Protein 4F14 (pdb70)

CATH classification: 2.30.30.40

Sequence (67 aa):
TYRAMYDYSAQDEDEVSFRDGDYIVNVQPIDDGWMYGTVQRTGRTGMLPANYIIEFVPPPTLPPKKPPKLP

Radius of gyration: 10.41 Å; Cα contacts (8 Å, |Δi|>4): 156; chains: 2; bounding box: 29×23×22 Å

Solvent-accessible surface area: 4344 Å² total; per-residue (Å²): 81,55,97,3,71,82,86,21,77,39,135,64,171,67,18,6,57,7,140,92,34,12,128,0,41,131,28,102,87,51,58,122,2,5,7,93,2,31,0,108,119,64,53,158,91,9,7,0,0,34,53,14,14,71,138,119,114,43,115,55,80,125,60,43,102,71,181

Secondary structure (DSSP, 8-state):
-EEESS-B---STTB--B-TT-EEEEEEE-SSSEEEEEETTTTEEEEEEGGGEEE-/-PPPPPPPPP-

Structure (mmCIF, N/CA/C/O backbone):
data_4F14
#
_entry.id   4F14
#
_cell.length_a   35.640
_cell.length_b   38.420
_cell.length_c   43.260
_cell.angle_alpha   90.00
_cell.angle_beta   90.00
_cell.angle_gamma   90.00
#
_symmetry.space_group_name_H-M   'P 21 21 21'
#
loop_
_entity.id
_entity.type
_entity.pdbx_description
1 polymer Nebulette
2 polymer 'Xin actin-binding repeat-containing protein 2'
3 non-polymer 'ZINC ION'
4 water water
#
loop_
_atom_site.group_PDB
_atom_site.id
_atom_site.type_symbol
_atom_site.label_atom_id
_atom_site.label_alt_id
_atom_site.label_comp_id
_atom_site.label_asym_id
_atom_site.label_entity_id
_atom_site.label_seq_id
_atom_site.pdbx_PDB_ins_code
_atom_site.Cartn_x
_atom_site.Cartn_y
_atom_site.Cartn_z
_atom_site.occupancy
_atom_site.B_iso_or_equiv
_atom_site.auth_seq_id
_atom_site.auth_comp_id
_atom_site.auth_asym_id
_atom_site.auth_atom_id
_atom_site.pdbx_PDB_model_num
ATOM 1 N N . THR A 1 8 ? -8.342 -12.667 4.537 1.00 19.50 958 THR A N 1
ATOM 2 C CA . THR A 1 8 ? -9.165 -11.635 3.910 1.00 20.32 958 THR A CA 1
ATOM 3 C C . THR A 1 8 ? -9.691 -10.541 4.877 1.00 20.62 958 THR A C 1
ATOM 4 O O . THR A 1 8 ? -10.164 -10.791 5.997 1.00 22.98 958 THR A O 1
ATOM 14 N N . TYR A 1 9 ? -9.623 -9.319 4.377 1.00 17.19 959 TYR A N 1
ATOM 15 C CA . TYR A 1 9 ? -9.994 -8.102 5.097 1.00 13.60 959 TYR A CA 1
ATOM 16 C C . TYR A 1 9 ? -10.966 -7.312 4.215 1.00 12.00 959 TYR A C 1
ATOM 17 O O . TYR A 1 9 ? -11.183 -7.647 3.050 1.00 12.97 959 TYR A O 1
ATOM 35 N N . ARG A 1 10 ? -11.543 -6.256 4.759 1.00 11.84 960 ARG A N 1
ATOM 36 C CA . ARG A 1 10 ? -12.425 -5.385 3.973 1.00 11.80 960 ARG A CA 1
ATOM 37 C C . ARG A 1 10 ? -12.080 -3.927 4.250 1.00 10.95 960 ARG A C 1
ATOM 38 O O . ARG A 1 10 ? -11.932 -3.513 5.388 1.00 12.16 960 ARG A O 1
ATOM 59 N N . ALA A 1 11 ? -11.996 -3.132 3.190 1.00 10.31 961 ALA A N 1
ATOM 60 C CA . ALA A 1 11 ? -11.711 -1.696 3.322 1.00 10.64 961 ALA A CA 1
ATOM 61 C C . ALA A 1 11 ? -12.895 -0.989 3.985 1.00 11.05 961 ALA A C 1
ATOM 62 O O . ALA A 1 11 ? -14.061 -1.298 3.689 1.00 12.37 961 ALA A O 1
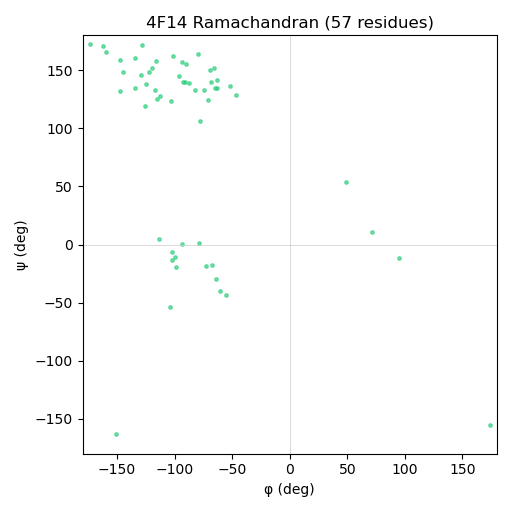ATOM 69 N N . MET A 1 12 ? -12.577 -0.049 4.869 1.00 11.59 962 MET A N 1
ATOM 70 C CA . MET A 1 12 ? -13.546 0.805 5.540 1.00 13.12 962 MET A CA 1
ATOM 71 C C . MET A 1 12 ? -13.673 2.185 4.936 1.00 12.03 962 MET A C 1
ATOM 72 O O . MET A 1 12 ? -14.560 2.945 5.342 1.00 13.40 962 MET A O 1
ATOM 86 N N . TYR A 1 13 ? -12.755 2.544 4.038 1.00 11.04 963 TYR A N 1
ATOM 87 C CA . TYR A 1 13 ? -12.699 3.836 3.367 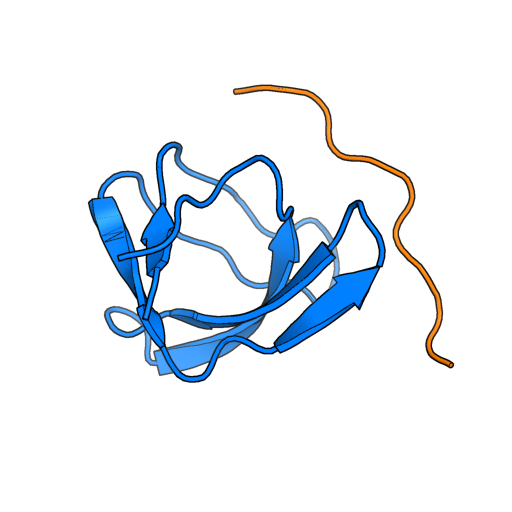1.00 12.31 963 TYR A CA 1
ATOM 88 C C . TYR A 1 13 ? -12.142 3.647 1.960 1.00 11.52 963 TYR A C 1
ATOM 89 O O . TYR A 1 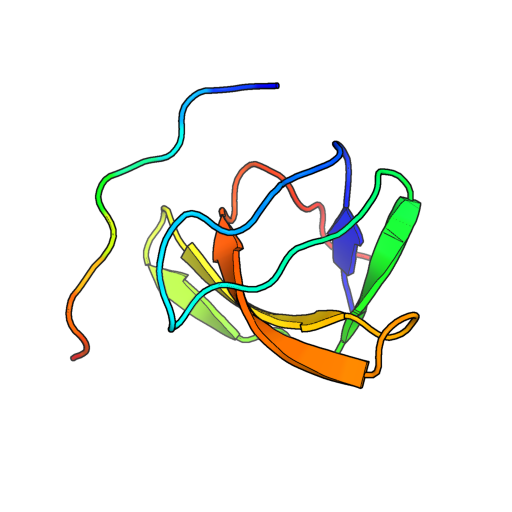13 ? -11.396 2.715 1.699 1.00 12.29 963 TYR A O 1
ATOM 107 N N . ASP A 1 14 ? -12.421 4.604 1.097 1.00 11.55 964 ASP A N 1
ATOM 108 C CA . ASP A 1 14 ? -11.690 4.752 -0.157 1.00 11.98 964 ASP A CA 1
ATOM 109 C C . ASP A 1 14 ? -10.265 5.210 0.134 1.00 11.67 964 ASP A C 1
ATOM 110 O O . ASP A 1 14 ? -10.014 5.962 1.077 1.00 12.25 964 ASP A O 1
ATOM 119 N N . TYR A 1 15 ? -9.355 4.810 -0.744 1.00 11.82 965 TYR A N 1
ATOM 120 C CA . TYR A 1 15 ? -7.962 5.234 -0.692 1.00 11.80 965 TYR A CA 1
ATOM 121 C C . TYR A 1 15 ? -7.390 5.337 -2.092 1.00 12.27 965 TYR A C 1
ATOM 122 O O . TYR A 1 15 ? -7.553 4.431 -2.895 1.00 12.53 965 TYR A O 1
ATOM 140 N N . SER A 1 16 ? -6.714 6.449 -2.369 1.00 13.87 966 SER A N 1
ATOM 141 C CA . SER A 1 16 ? -5.943 6.632 -3.602 1.00 15.84 966 SER A CA 1
ATOM 142 C C . SER A 1 16 ? -4.458 6.469 -3.301 1.00 14.74 966 SER A C 1
ATOM 143 O O . SER A 1 16 ? -3.889 7.170 -2.438 1.00 15.97 966 SER A O 1
ATOM 151 N N . ALA A 1 17 ? -3.820 5.541 -4.008 1.00 14.87 967 ALA A N 1
ATOM 152 C CA . ALA A 1 17 ? -2.392 5.287 -3.853 1.00 14.72 967 ALA A CA 1
ATOM 153 C C . ALA A 1 17 ? -1.568 6.574 -3.966 1.00 15.81 967 ALA A C 1
ATOM 154 O O . ALA A 1 17 ? -1.776 7.373 -4.888 1.00 17.32 967 ALA A O 1
ATOM 161 N N . GLN A 1 18 ? -0.593 6.728 -3.068 1.00 16.59 968 GLN A N 1
ATOM 162 C CA . GLN A 1 18 ? 0.253 7.921 -3.033 1.00 17.78 968 GLN A CA 1
ATOM 163 C C . GLN A 1 18 ? 1.704 7.623 -3.390 1.00 17.37 968 GLN A C 1
ATOM 164 O O . GLN A 1 18 ? 2.555 8.502 -3.309 1.00 18.10 968 GLN A O 1
ATOM 178 N N . ASP A 1 19 ? 1.998 6.391 -3.780 1.00 16.11 969 ASP A N 1
ATOM 179 C CA . ASP A 1 19 ? 3.337 6.032 -4.232 1.00 15.73 969 ASP A CA 1
ATOM 180 C C . ASP A 1 19 ? 3.227 4.758 -5.068 1.00 16.19 969 ASP A C 1
ATOM 181 O O . ASP A 1 19 ? 2.196 4.069 -5.053 1.00 16.86 969 ASP A O 1
ATOM 190 N N . GLU A 1 20 ? 4.286 4.450 -5.809 1.00 17.07 970 GLU A N 1
ATOM 191 C CA . GLU A 1 20 ? 4.249 3.381 -6.790 1.00 17.74 970 GLU A CA 1
ATOM 192 C C . GLU A 1 20 ? 4.107 1.997 -6.179 1.00 16.59 970 GLU A C 1
ATOM 193 O O . GLU A 1 20 ? 3.730 1.063 -6.884 1.00 18.78 970 GLU A O 1
ATOM 205 N N . ASP A 1 21 ? 4.397 1.862 -4.887 1.00 15.40 971 ASP A N 1
ATOM 206 C CA . ASP A 1 21 ? 4.271 0.590 -4.193 1.00 15.32 971 ASP A CA 1
ATOM 207 C C . ASP A 1 21 ? 2.934 0.403 -3.498 1.00 13.68 971 ASP A C 1
ATOM 208 O O . ASP A 1 21 ? 2.725 -0.634 -2.864 1.00 14.94 971 ASP A O 1
ATOM 217 N N . GLU A 1 22 ? 2.041 1.386 -3.601 1.00 12.67 972 GLU A N 1
ATOM 218 C CA . GLU A 1 22 ? 0.737 1.329 -2.955 1.00 12.65 972 GLU A CA 1
ATOM 219 C C . GLU A 1 22 ? -0.330 0.954 -3.964 1.00 12.03 972 GLU A C 1
ATOM 220 O O . GLU A 1 22 ? -0.132 1.094 -5.179 1.00 14.30 972 GLU A O 1
ATOM 232 N N . VAL A 1 23 ? -1.471 0.523 -3.451 1.00 11.36 973 VAL A N 1
ATOM 233 C CA . VAL A 1 23 ? -2.642 0.255 -4.272 1.00 12.14 973 VAL A CA 1
ATOM 234 C C . VAL A 1 23 ? -3.847 1.086 -3.823 1.00 11.45 973 VAL A C 1
ATOM 235 O O . VAL A 1 23 ? -3.995 1.435 -2.651 1.00 13.50 973 VAL A O 1
ATOM 248 N N . SER A 1 24 ? -4.691 1.431 -4.796 1.00 11.63 974 SER A N 1
ATOM 249 C CA . SER A 1 24 ? -5.934 2.138 -4.537 1.00 11.27 974 SER A CA 1
ATOM 250 C C . SER A 1 24 ? -7.069 1.152 -4.304 1.00 11.36 974 SER A C 1
ATOM 251 O O . SER A 1 24 ? -7.040 0.029 -4.795 1.00 11.84 974 SER A O 1
ATOM 259 N N . PHE A 1 25 ? -8.091 1.599 -3.588 1.00 10.77 975 PHE A N 1
ATOM 260 C CA . PHE A 1 25 ? -9.259 0.761 -3.290 1.00 10.97 975 PHE A CA 1
ATOM 261 C C . PHE A 1 25 ? -10.432 1.623 -2.861 1.00 11.09 975 PHE A C 1
ATOM 262 O O . PHE A 1 25 ? -10.295 2.824 -2.658 1.00 11.29 975 PHE A O 1
ATOM 279 N N . ARG A 1 26 ? -11.582 0.978 -2.748 1.00 11.75 976 ARG A N 1
ATOM 280 C CA . ARG A 1 26 ? -12.817 1.616 -2.344 1.00 12.28 976 ARG A CA 1
ATOM 281 C C . ARG A 1 26 ? -13.368 0.980 -1.065 1.00 11.92 976 ARG A C 1
ATOM 282 O O . ARG A 1 26 ? -13.166 -0.210 -0.791 1.00 12.26 976 ARG A O 1
ATOM 303 N N . ASP A 1 27 ? -14.102 1.795 -0.314 1.00 13.00 977 ASP A N 1
ATOM 304 C CA . ASP A 1 27 ? -14.866 1.320 0.816 1.00 13.02 977 ASP A CA 1
ATOM 305 C C . ASP A 1 27 ? -15.649 0.070 0.408 1.00 12.34 977 ASP A C 1
ATOM 306 O O . ASP A 1 27 ? -16.333 0.074 -0.626 1.00 13.27 977 ASP A O 1
ATOM 315 N N . GLY A 1 28 ? -15.522 -0.994 1.195 1.00 11.56 978 GLY A N 1
ATOM 316 C CA . GLY A 1 28 ? -16.196 -2.256 0.956 1.00 11.45 978 GLY A CA 1
ATOM 317 C C . GLY A 1 28 ? -15.386 -3.290 0.201 1.00 11.42 978 GLY A C 1
ATOM 318 O O . GLY A 1 28 ? -15.800 -4.444 0.127 1.00 12.25 978 GLY A O 1
ATOM 322 N N . ASP A 1 29 ? -14.252 -2.887 -0.384 1.00 10.42 979 ASP A N 1
ATOM 323 C CA . ASP A 1 29 ? -13.437 -3.814 -1.151 1.00 10.11 979 ASP A CA 1
ATOM 324 C C . ASP A 1 29 ? -12.857 -4.924 -0.274 1.00 9.69 979 ASP A C 1
ATOM 325 O O . ASP A 1 29 ? -12.259 -4.657 0.772 1.00 10.94 979 ASP A O 1
ATOM 334 N N . TYR A 1 30 ? -12.946 -6.162 -0.763 1.00 10.09 980 TYR A N 1
ATOM 335 C CA . TYR A 1 30 ? -12.233 -7.284 -0.171 1.00 9.83 980 TYR A CA 1
ATOM 336 C C . TYR A 1 30 ? -10.757 -7.199 -0.532 1.00 9.78 980 TYR A C 1
ATOM 337 O O . TYR A 1 30 ? -10.391 -7.012 -1.697 1.00 10.62 980 TYR A O 1
ATOM 355 N N . ILE A 1 31 ? -9.928 -7.375 0.480 1.00 9.90 981 ILE A N 1
ATOM 356 C CA . ILE A 1 31 ? -8.482 -7.422 0.328 1.00 10.42 981 ILE A CA 1
ATOM 357 C C . ILE A 1 31 ? -8.033 -8.833 0.725 1.00 10.41 981 ILE A C 1
ATOM 358 O O . ILE A 1 31 ? -8.372 -9.298 1.798 1.00 11.79 981 ILE A O 1
ATOM 374 N N . VAL A 1 32 ? -7.316 -9.509 -0.157 1.00 10.49 982 VAL A N 1
ATOM 375 C CA . VAL A 1 32 ? -6.993 -10.911 0.015 1.00 11.73 982 VAL A CA 1
ATOM 376 C C . VAL A 1 32 ? -5.481 -11.108 0.150 1.00 10.78 982 VAL A C 1
ATOM 377 O O . VAL A 1 32 ? -4.657 -10.261 -0.237 1.00 11.48 982 VAL A O 1
ATOM 390 N N . ASN A 1 33 ? -5.118 -12.236 0.750 1.00 10.98 983 ASN A N 1
ATOM 391 C CA . ASN A 1 33 ? -3.735 -12.574 1.051 1.00 12.22 983 ASN A CA 1
ATOM 392 C C . ASN A 1 33 ? -3.015 -11.442 1.738 1.00 11.28 983 ASN A C 1
ATOM 393 O O . ASN A 1 33 ? -1.922 -10.997 1.341 1.00 12.29 983 ASN A O 1
ATOM 404 N N . VAL A 1 34 ? -3.599 -10.980 2.819 1.00 11.09 984 VAL A N 1
ATOM 405 C CA . VAL A 1 34 ? -3.059 -9.867 3.551 1.00 11.42 984 VAL A CA 1
ATOM 406 C C . VAL A 1 34 ? -1.952 -10.308 4.502 1.00 12.45 984 VAL A C 1
ATOM 407 O O . VAL A 1 34 ? -2.103 -11.273 5.278 1.00 14.89 984 VAL A O 1
ATOM 420 N N . GLN A 1 35 ? -0.851 -9.561 4.467 1.00 10.66 985 GLN A N 1
ATOM 421 C CA . GLN A 1 35 ? 0.268 -9.765 5.359 1.00 10.80 985 GLN A CA 1
ATOM 422 C C . GLN A 1 35 ? 0.580 -8.453 6.083 1.00 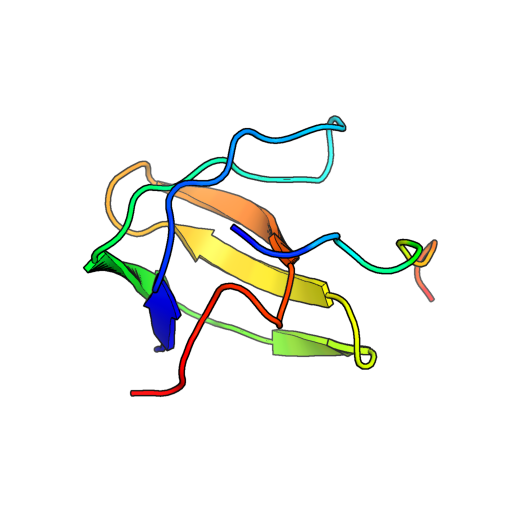11.08 985 GLN A C 1
ATOM 423 O O . GLN A 1 35 ? 0.923 -7.471 5.442 1.00 11.94 985 GLN A O 1
ATOM 437 N N . PRO A 1 36 ? 0.500 -8.418 7.413 1.00 12.65 986 PRO A N 1
ATOM 438 C CA . PRO A 1 36 ? 0.918 -7.186 8.114 1.00 14.46 986 PRO A CA 1
ATOM 439 C C . PRO A 1 36 ? 2.395 -6.897 7.898 1.00 15.17 986 PRO A C 1
ATOM 440 O O . PRO A 1 36 ? 3.202 -7.801 7.895 1.00 14.73 986 PRO A O 1
ATOM 451 N N . ILE A 1 37 ? 2.760 -5.630 7.736 1.00 17.62 987 ILE A N 1
ATOM 452 C CA . ILE A 1 37 ? 4.187 -5.234 7.647 1.00 19.72 987 ILE A CA 1
ATOM 453 C C . ILE A 1 37 ? 4.666 -4.602 8.923 1.00 20.72 987 ILE A C 1
ATOM 454 O O . ILE A 1 37 ? 5.674 -4.997 9.504 1.00 21.69 987 ILE A O 1
ATOM 470 N N . ASP A 1 38 ? 3.934 -3.588 9.349 1.00 19.85 988 ASP A N 1
ATOM 471 C CA . ASP A 1 38 ? 4.183 -2.954 10.628 1.00 20.73 988 ASP A CA 1
ATOM 472 C C . ASP A 1 38 ? 2.837 -2.431 11.061 1.00 20.70 988 ASP A C 1
ATOM 473 O O . ASP A 1 38 ? 1.841 -2.855 10.514 1.00 22.24 988 ASP A O 1
ATOM 482 N N . ASP A 1 39 ? 2.812 -1.516 12.021 1.00 22.72 989 ASP A N 1
ATOM 483 C CA . ASP A 1 39 ? 1.538 -1.024 12.543 1.00 23.03 989 ASP A CA 1
ATOM 484 C C . ASP A 1 39 ? 0.778 -0.103 11.587 1.00 22.00 989 ASP A C 1
ATOM 485 O O . ASP A 1 39 ? -0.437 0.085 11.756 1.00 23.53 989 ASP A O 1
ATOM 494 N N . GLY A 1 40 ? 1.467 0.466 10.589 1.00 19.72 990 GLY A N 1
ATOM 495 C CA . GLY A 1 40 ? 0.833 1.392 9.636 1.00 17.70 990 GLY A CA 1
ATOM 496 C C . GLY A 1 40 ? 0.396 0.833 8.281 1.00 14.62 990 GLY A C 1
ATOM 497 O O . GLY A 1 40 ? -0.446 1.428 7.572 1.00 13.82 990 GLY A O 1
ATOM 501 N N . TRP A 1 41 ? 0.959 -0.304 7.916 1.00 13.72 991 TRP A N 1
ATOM 502 C CA . TRP A 1 41 ? 0.921 -0.780 6.534 1.00 11.56 991 TRP A CA 1
ATOM 503 C C . TRP A 1 41 ? 0.820 -2.289 6.477 1.00 11.80 991 TRP A C 1
ATOM 504 O O . TRP A 1 41 ? 1.357 -3.002 7.339 1.00 14.21 991 TRP A O 1
ATOM 525 N N . MET A 1 42 ? 0.152 -2.769 5.439 1.00 10.34 992 MET A N 1
ATOM 526 C CA . MET A 1 42 ? 0.064 -4.197 5.133 1.00 10.86 992 MET A CA 1
ATOM 527 C C . MET A 1 42 ? 0.304 -4.393 3.640 1.00 10.16 992 MET A C 1
ATOM 528 O O . MET A 1 42 ? 0.177 -3.456 2.856 1.00 11.28 992 MET A O 1
ATOM 553 N N . TYR A 1 43 ? 0.654 -5.609 3.236 1.00 10.01 993 TYR A N 1
ATOM 554 C CA . TYR A 1 43 ? 0.624 -6.053 1.847 1.00 9.87 993 TYR A CA 1
ATOM 555 C C . TYR A 1 43 ? -0.670 -6.776 1.607 1.00 9.64 993 TYR A C 1
ATOM 556 O O . TYR A 1 43 ? -1.151 -7.525 2.465 1.00 11.28 993 TYR A O 1
ATOM 574 N N . GLY A 1 44 ? -1.222 -6.627 0.405 1.00 9.63 994 GLY A N 1
ATOM 575 C CA . GLY A 1 44 ? -2.411 -7.367 0.051 1.00 9.95 994 GLY A CA 1
ATOM 576 C C . GLY A 1 44 ? -2.797 -7.175 -1.397 1.00 9.45 994 GLY A C 1
ATOM 577 O O . GLY A 1 44 ? -2.226 -6.338 -2.097 1.00 9.92 994 GLY A O 1
ATOM 581 N N . THR A 1 45 ? -3.787 -7.945 -1.848 1.00 9.94 995 THR A N 1
ATOM 582 C CA . THR A 1 45 ? -4.327 -7.816 -3.187 1.00 10.62 995 THR A CA 1
ATOM 583 C C . THR A 1 45 ? -5.764 -7.298 -3.105 1.00 9.53 995 THR A C 1
ATOM 584 O O . THR A 1 45 ? -6.587 -7.858 -2.387 1.00 10.54 995 THR A O 1
ATOM 595 N N . VAL A 1 46 ? -6.047 -6.225 -3.847 1.00 9.16 996 VAL A N 1
ATOM 596 C CA . VAL A 1 46 ? -7.403 -5.686 -3.955 1.00 9.25 996 VAL A CA 1
ATOM 597 C C . VAL A 1 46 ? -8.163 -6.604 -4.932 1.00 9.72 996 VAL A C 1
ATOM 598 O O . VAL A 1 46 ? -7.885 -6.595 -6.132 1.00 10.26 996 VAL A O 1
ATOM 611 N N . GLN A 1 47 ? -9.075 -7.436 -4.433 1.00 9.53 997 GLN A N 1
ATOM 612 C CA . GLN A 1 47 ? -9.719 -8.430 -5.283 1.00 10.42 997 GLN A CA 1
ATOM 613 C C . GLN A 1 47 ? -10.389 -7.799 -6.503 1.00 9.64 997 GLN A C 1
ATOM 614 O O . GLN A 1 47 ? -10.314 -8.322 -7.620 1.00 11.38 997 GLN A O 1
ATOM 628 N N . ARG A 1 48 ? -11.077 -6.692 -6.298 1.00 9.89 998 ARG A N 1
ATOM 629 C CA . ARG A 1 48 ? -11.843 -6.071 -7.378 1.00 10.10 998 ARG A CA 1
ATOM 630 C C . ARG A 1 48 ? -10.990 -5.650 -8.580 1.00 10.08 998 ARG A C 1
ATOM 631 O O . ARG A 1 48 ? -11.423 -5.767 -9.725 1.00 10.91 998 ARG A O 1
ATOM 652 N N . THR A 1 49 ? -9.804 -5.112 -8.308 1.00 10.55 999 THR A N 1
ATOM 653 C CA . THR A 1 49 ? -8.931 -4.564 -9.352 1.00 10.58 999 THR A CA 1
ATOM 654 C C . THR A 1 49 ? -7.786 -5.482 -9.722 1.00 11.11 999 THR A C 1
ATOM 655 O O . THR A 1 49 ? -7.104 -5.220 -10.721 1.00 12.47 999 THR A O 1
ATOM 666 N N . GLY A 1 50 ? -7.536 -6.518 -8.905 1.00 10.59 1000 GLY A N 1
ATOM 667 C CA . GLY A 1 50 ? -6.411 -7.418 -9.113 1.00 11.64 1000 GLY A CA 1
ATOM 668 C C . GLY A 1 50 ? -5.041 -6.845 -8.817 1.00 11.79 1000 GLY A C 1
ATOM 669 O O . GLY A 1 50 ? -4.043 -7.479 -9.160 1.00 14.28 1000 GLY A O 1
ATOM 673 N N . ARG A 1 51 ? -4.942 -5.670 -8.193 1.00 10.94 1001 ARG A N 1
ATOM 674 C CA . ARG A 1 51 ? -3.654 -5.046 -7.930 1.00 10.98 1001 ARG A CA 1
ATOM 675 C C . ARG A 1 51 ? -3.151 -5.431 -6.549 1.00 10.90 1001 ARG A C 1
ATOM 676 O O . ARG A 1 51 ? -3.908 -5.460 -5.573 1.00 11.18 1001 ARG A O 1
ATOM 697 N N . THR A 1 52 ? -1.850 -5.686 -6.473 1.00 10.81 1002 THR A N 1
ATOM 698 C CA . THR A 1 52 ? -1.156 -6.098 -5.250 1.00 10.62 1002 THR A CA 1
ATOM 699 C C . THR A 1 52 ? -0.118 -5.060 -4.842 1.00 10.85 1002 THR A C 1
ATOM 700 O O . THR A 1 52 ? 0.638 -4.576 -5.674 1.00 12.22 1002 THR A O 1
ATOM 711 N N . GLY A 1 53 ? -0.108 -4.699 -3.570 1.00 9.88 1003 GLY A N 1
ATOM 712 C CA . GLY A 1 53 ? 0.892 -3.770 -3.063 1.00 10.46 1003 GLY A CA 1
ATOM 713 C C . GLY A 1 53 ? 0.594 -3.406 -1.629 1.00 9.93 1003 GLY A C 1
ATOM 714 O O . GLY A 1 53 ? -0.055 -4.161 -0.893 1.00 10.26 1003 GLY A O 1
ATOM 718 N N . MET A 1 54 ? 1.077 -2.242 -1.227 1.00 9.98 1004 MET A N 1
ATOM 719 C CA . MET A 1 54 ? 0.930 -1.769 0.141 1.00 10.74 1004 MET A CA 1
ATOM 720 C C . MET A 1 54 ? -0.377 -1.014 0.339 1.00 9.79 1004 MET A C 1
ATOM 721 O O . MET A 1 54 ? -0.753 -0.207 -0.512 1.00 10.35 1004 MET A O 1
ATOM 746 N N . LEU A 1 55 ? -1.023 -1.276 1.483 1.00 10.01 1005 LEU A N 1
ATOM 747 C CA . LEU A 1 55 ? -2.262 -0.623 1.893 1.00 10.09 1005 LEU A CA 1
ATOM 748 C C . LEU A 1 55 ? -2.106 -0.090 3.306 1.00 9.18 1005 LEU A C 1
ATOM 749 O O . LEU A 1 55 ? -1.495 -0.753 4.152 1.00 9.37 1005 LEU A O 1
ATOM 765 N N . PRO A 1 56 ? -2.737 1.046 3.605 1.00 9.48 1006 PRO A N 1
ATOM 766 C CA . PRO A 1 56 ? -2.700 1.529 4.988 1.00 10.20 1006 PRO A CA 1
ATOM 767 C C . PRO A 1 56 ? -3.554 0.657 5.897 1.00 9.70 1006 PRO A C 1
ATOM 768 O O . PRO A 1 56 ? -4.740 0.427 5.642 1.00 11.17 1006 PRO A O 1
ATOM 779 N N . ALA A 1 57 ? -2.937 0.141 6.950 1.00 10.66 1007 ALA A N 1
ATOM 780 C CA . ALA A 1 57 ? -3.569 -0.865 7.813 1.00 11.92 1007 ALA A CA 1
ATOM 781 C C . ALA A 1 57 ? -4.780 -0.313 8.519 1.00 10.87 1007 ALA A C 1
ATOM 782 O O . ALA A 1 57 ? -5.714 -1.048 8.847 1.00 12.05 1007 ALA A O 1
ATOM 789 N N . ASN A 1 58 ? -4.765 0.990 8.782 1.00 10.26 1008 ASN A N 1
ATOM 790 C CA . ASN A 1 58 ? -5.830 1.666 9.495 1.00 10.59 1008 ASN A CA 1
ATOM 791 C C . ASN A 1 58 ? -7.045 1.961 8.639 1.00 10.69 1008 ASN A C 1
ATOM 792 O O . ASN A 1 58 ? -8.018 2.501 9.135 1.00 13.72 1008 ASN A O 1
ATOM 803 N N . TYR A 1 59 ? -7.001 1.558 7.377 1.00 10.07 1009 TYR A N 1
ATOM 804 C CA . TYR A 1 59 ? -8.135 1.713 6.457 1.00 10.26 1009 TYR A CA 1
ATOM 805 C C . TYR A 1 59 ? -8.905 0.424 6.248 1.00 11.17 1009 TYR A C 1
ATOM 806 O O . TYR A 1 59 ? -9.938 0.433 5.567 1.00 12.85 1009 TYR A O 1
ATOM 824 N N . ILE A 1 60 ? -8.398 -0.681 6.793 1.00 11.52 1010 ILE A N 1
ATOM 825 C CA A ILE A 1 60 ? -8.899 -2.022 6.511 0.70 12.67 1010 ILE A CA 1
ATOM 826 C CA B ILE A 1 60 ? -9.022 -1.966 6.516 0.30 10.51 1010 ILE A CA 1
ATOM 827 C C . ILE A 1 60 ? -9.286 -2.728 7.803 1.00 13.00 1010 ILE A C 1
ATOM 828 O O . ILE A 1 60 ? -8.625 -2.538 8.820 1.00 14.71 1010 ILE A O 1
ATOM 859 N N . GLU A 1 61 ? -10.305 -3.571 7.752 1.00 15.12 1011 GLU A N 1
ATOM 860 C CA . GLU A 1 61 ? -10.687 -4.342 8.906 1.00 17.70 1011 GLU A CA 1
ATOM 861 C C . GLU A 1 61 ? -10.719 -5.838 8.592 1.00 16.83 1011 GLU A C 1
ATOM 862 O O . GLU A 1 61 ? -11.190 -6.251 7.545 1.00 14.52 1011 GLU A O 1
ATOM 874 N N . PHE A 1 62 ? -10.207 -6.650 9.520 1.00 19.63 1012 PHE A N 1
ATOM 875 C CA . PHE A 1 62 ? -10.137 -8.100 9.340 1.00 23.15 1012 PHE A CA 1
ATOM 876 C C . PHE A 1 62 ? -11.513 -8.732 9.222 1.00 26.35 1012 PHE A C 1
ATOM 877 O O . PHE A 1 62 ? -12.402 -8.365 9.971 1.00 25.48 1012 PHE A O 1
ATOM 894 N N . VAL A 1 63 ? -11.653 -9.634 8.235 1.00 29.87 1013 VAL A N 1
ATOM 895 C CA . VAL A 1 63 ? -12.782 -10.551 8.061 1.00 36.54 1013 VAL A CA 1
ATOM 896 C C . VAL A 1 63 ? -13.980 -9.929 7.333 1.00 39.41 1013 VAL A C 1
ATOM 897 O O . VAL A 1 63 ? -13.882 -8.830 6.760 1.00 41.51 1013 VAL A O 1
ATOM 910 N N . PRO B 2 1 ? -11.344 10.211 5.519 1.00 16.15 2245 PRO B N 1
ATOM 911 C CA . PRO B 2 1 ? -10.621 9.061 6.085 1.00 14.10 2245 PRO B CA 1
ATOM 912 C C . PRO B 2 1 ? -9.410 9.540 6.912 1.00 14.77 2245 PRO B C 1
ATOM 913 O O . PRO B 2 1 ? -9.044 10.725 6.864 1.00 14.50 2245 PRO B O 1
ATOM 924 N N . PRO B 2 2 ? -8.828 8.645 7.716 1.00 13.90 2246 PRO B N 1
ATOM 925 C CA . PRO B 2 2 ? -7.814 9.094 8.678 1.00 13.53 2246 PRO B CA 1
ATOM 926 C C . PRO B 2 2 ? -6.439 9.299 8.025 1.00 13.78 2246 PRO B C 1
ATOM 927 O O . PRO B 2 2 ? -6.166 8.806 6.936 1.00 13.17 2246 PRO B O 1
ATOM 938 N N . PRO B 2 3 ? -5.527 10.005 8.713 1.00 13.64 2247 PRO B N 1
ATOM 939 C CA . PRO B 2 3 ? -4.170 10.144 8.177 1.00 13.56 2247 PRO B CA 1
ATOM 940 C C . PRO B 2 3 ? -3.469 8.797 8.141 1.00 11.73 2247 PRO B C 1
ATOM 941 O O . PRO B 2 3 ? -3.765 7.904 8.923 1.00 12.42 2247 PRO B O 1
ATOM 952 N N . THR B 2 4 ? -2.536 8.640 7.220 1.00 13.03 2248 THR B N 1
ATOM 953 C CA . THR B 2 4 ? -1.723 7.435 7.174 1.00 13.17 2248 THR B CA 1
ATOM 954 C C . THR B 2 4 ? -0.440 7.674 7.967 1.00 13.55 2248 THR B C 1
ATOM 955 O O . THR B 2 4 ? -0.035 8.822 8.212 1.00 15.50 2248 THR B O 1
ATOM 966 N N . LEU B 2 5 ? 0.159 6.577 8.410 1.00 14.21 2249 LEU B N 1
ATOM 967 C CA . L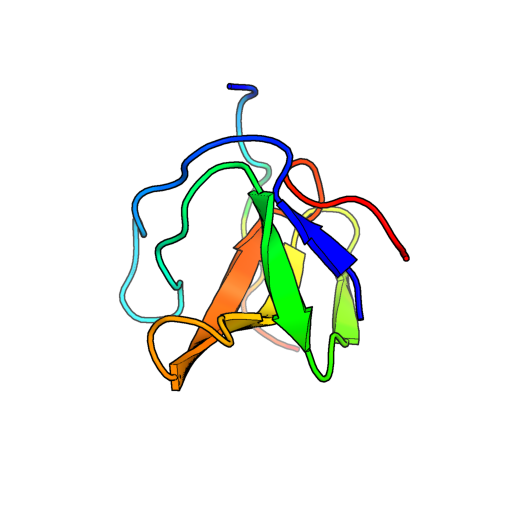EU B 2 5 ? 1.404 6.607 9.163 1.00 12.89 2249 LEU B CA 1
ATOM 968 C C . LEU B 2 5 ? 2.592 6.516 8.214 1.00 13.64 2249 LEU B C 1
ATOM 969 O O . LEU B 2 5 ? 2.447 6.110 7.062 1.00 13.18 2249 LEU B O 1
ATOM 985 N N A PRO B 2 6 ? 3.783 6.900 8.692 0.43 16.24 2250 PRO B N 1
ATOM 986 N N B PRO B 2 6 ? 3.791 6.867 8.694 0.57 14.67 2250 PRO B N 1
ATOM 987 C CA A PRO B 2 6 ? 4.957 6.778 7.826 0.43 14.78 2250 PRO B CA 1
ATOM 988 C CA B PRO B 2 6 ? 4.966 6.772 7.822 0.57 14.28 2250 PRO B CA 1
ATOM 989 C C A PRO B 2 6 ? 5.075 5.369 7.266 0.43 15.37 2250 PRO B C 1
ATOM 990 C C B PRO B 2 6 ? 5.148 5.382 7.214 0.57 14.48 2250 PRO B C 1
ATOM 991 O O A PRO B 2 6 ? 4.780 4.388 7.952 0.43 16.69 2250 PRO B O 1
ATOM 992 O O B PRO B 2 6 ? 4.846 4.363 7.841 0.57 14.74 2250 PRO B O 1
ATOM 1013 N N A LYS B 2 7 ? 5.482 5.280 6.009 0.43 17.07 2251 LYS B N 1
ATOM 1014 N N B LYS B 2 7 ? 5.628 5.357 5.977 0.57 15.06 2251 LYS B N 1
ATOM 1015 C CA A LYS B 2 7 ? 5.550 3.998 5.329 0.43 17.43 2251 LYS B CA 1
ATOM 1016 C CA B LYS B 2 7 ? 5.861 4.104 5.272 0.57 16.04 2251 LYS B CA 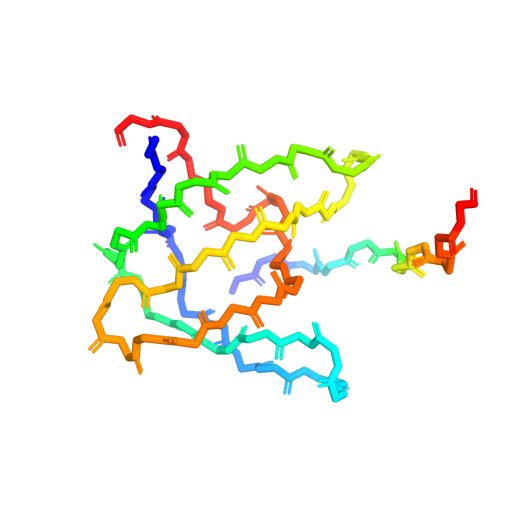1
ATOM 1017 C C A LYS B 2 7 ? 6.973 3.464 5.335 0.43 14.75 2251 LYS B C 1
ATOM 1018 C C B LYS B 2 7 ? 7.075 3.415 5.869 0.57 23.28 2251 LYS B C 1
ATOM 1019 O O A LYS B 2 7 ? 7.918 4.176 4.982 0.43 15.78 2251 LYS B O 1
ATOM 1020 O O B LYS B 2 7 ? 7.925 4.065 6.475 0.57 23.43 2251 LYS B O 1
ATOM 1031 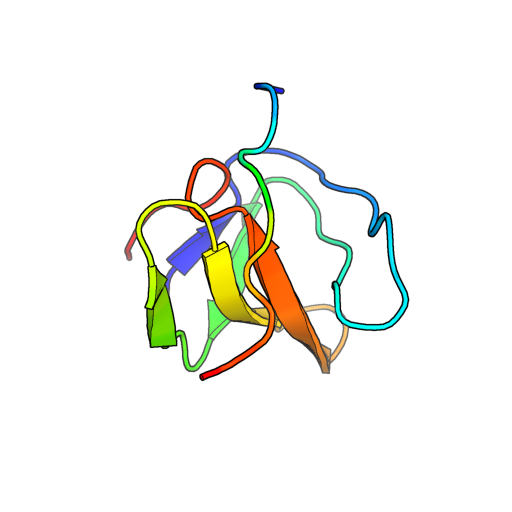N N A PRO B 2 8 ? 7.138 2.199 5.741 0.43 20.21 2252 PRO B N 1
ATOM 1032 N N B PRO B 2 8 ? 7.154 2.088 5.746 0.57 18.79 2252 PRO B N 1
ATOM 1033 C CA A PRO B 2 8 ? 8.482 1.655 5.934 0.43 23.82 2252 PRO B CA 1
ATOM 1034 C CA B PRO B 2 8 ? 8.487 1.536 5.991 0.57 23.29 2252 PRO B CA 1
ATOM 1035 C C A PRO B 2 8 ? 9.143 1.224 4.627 0.43 23.70 2252 PRO B C 1
ATOM 1036 C C B PRO B 2 8 ? 9.164 1.099 4.691 0.57 25.04 2252 PRO B C 1
ATOM 1037 O O A PRO B 2 8 ? 8.461 0.785 3.695 0.43 28.47 2252 PRO B O 1
ATOM 1038 O O B PRO B 2 8 ? 8.500 0.540 3.809 0.57 29.05 2252 PRO B O 1
ATOM 1059 N N . LYS B 2 9 ? 10.462 1.353 4.561 0.83 28.50 2253 LYS B N 1
ATOM 1060 C CA . LYS B 2 9 ? 11.228 0.755 3.474 0.59 33.56 2253 LYS B CA 1
ATOM 1061 C C . LYS B 2 9 ? 11.624 -0.625 3.982 0.84 36.56 2253 LYS B C 1
ATOM 1062 O O . LYS B 2 9 ? 12.341 -0.738 4.975 1.00 38.31 2253 LYS B O 1
ATOM 1064 N N . LEU B 2 10 ? 11.140 -1.673 3.324 1.00 41.04 2254 LEU B N 1
ATOM 1065 C CA . LEU B 2 10 ? 11.288 -3.026 3.861 1.00 41.24 2254 LEU B CA 1
ATOM 1066 C C . LEU B 2 10 ? 12.556 -3.737 3.390 0.59 43.58 2254 LEU B C 1
ATOM 1067 O O . LEU B 2 10 ? 12.937 -3.633 2.225 1.00 37.94 2254 LEU B O 1
ATOM 1069 N N . PRO B 2 11 ? 13.212 -4.475 4.302 0.84 44.26 2255 PRO B N 1
ATOM 1070 C CA . PRO B 2 11 ? 12.814 -4.643 5.704 0.85 46.08 2255 PRO B CA 1
ATOM 1071 C C . PRO B 2 11 ? 13.425 -3.575 6.610 1.00 41.85 2255 PRO B C 1
ATOM 1072 O O . PRO B 2 11 ? 13.114 -3.562 7.803 1.00 52.19 2255 PRO B O 1
#

GO terms:
  GO:0005515 protein binding (F, IPI)
  GO:0051015 actin filament binding (F, IDA)
  GO:0008092 cytoskeletal protein binding (F, IDA)
  GO:0001725 stress fiber (C, IDA)
  GO:0030018 Z disc (C, IDA)
  GO:0005737 cytoplasm (C, EXP)
  GO:0070062 extracellular exosome (C, HDA)
  GO:0071691 cardiac muscle thin filament assembly (P, IMP)
  GO:0005523 tropomyosin binding (F, IPI)
  GO:0008092 cytoskeletal protein binding (F, IPI)
  GO:0031005 filamin binding (F, IPI)

B-factor: mean 19.46, std 9.3, range [6.94, 59.44]

InterPro domains:
  IPR000900 Nebulin repeat [PF00880] (36-62)
  IPR000900 Nebulin repeat [PF00880] (214-238)
  IPR000900 Nebulin repeat [PF00880] (320-347)
  IPR000900 Nebulin repeat [PF00880] (356-382)
  IPR000900 Nebulin repeat [PF00880] (433-454)
  IPR000900 Nebulin repeat [PF00880] (467-491)
  IPR000900 Nebulin repeat [PF00880] (504-530)
  IPR000900 Nebulin repeat [PF00880] (541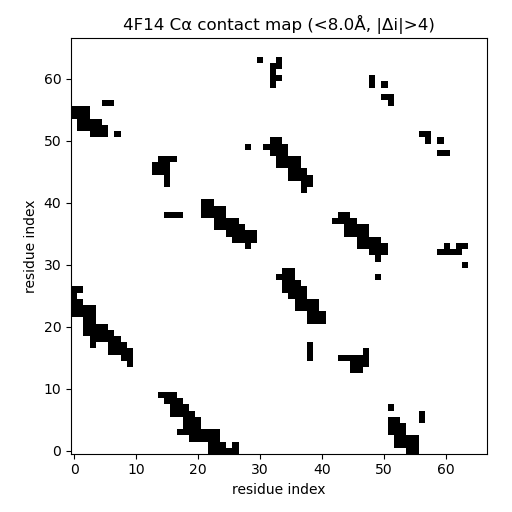-567)
  IPR000900 Nebulin repeat [PF00880] (607-629)
  IPR000900 Nebulin repeat [PF00880] (638-659)
  IPR000900 Nebulin repeat [PF00880] (670-692)
  IPR000900 Nebulin repeat [PF00880] (700-720)
  IPR000900 Nebulin repeat [PF00880] (732-758)
  IPR000900 Nebulin repeat [PF00880] (766-793)
  IPR000900 Nebulin repeat [PS51216] (29-63)
  IPR000900 Nebulin repeat [PS51216] (64-98)
  IPR000900 Nebulin repeat [PS51216] (138-172)
  IPR000900 Nebulin repeat [PS51216] (206-240)
  IPR000900 Nebulin repeat [PS51216] (314-348)
  IPR000900 Nebulin repeat [PS51216] (356-384)

Nearest PDB structures (foldseek):
  4f14-assembly1_A  TM=1.018E+00  e=4.817E-10  Homo sapiens
  3i35-assembly1_A  TM=1.003E+00  e=6.698E-08  Homo sapiens
  6y17-assembly1_C  TM=1.000E+00  e=8.449E-08  Homo sapiens
  6y17-assembly1_D  TM=9.725E-01  e=1.696E-07  Homo sapiens
  5ob2-assembly1_A  TM=9.159E-01  e=3.827E-04  Gallus gallus

Organism: Homo sapiens (NCBI:txid9606)

Foldseek 3Di:
DKFFQAWDDDPDPQDDTDGHGFDWPPWADDDQFWIWTARVVVRDTGIDGPVGIGHD/DDDDDDDDDDD